Protein AF-D8M381-F1 (afdb_monomer_lite)

Structure (mmCIF, N/CA/C/O backbone):
data_AF-D8M381-F1
#
_entry.id   AF-D8M381-F1
#
loop_
_atom_site.group_PDB
_atom_site.id
_atom_site.type_symbol
_atom_site.label_atom_id
_atom_site.label_alt_id
_atom_site.label_comp_id
_atom_site.label_asym_id
_atom_site.label_entity_id
_atom_site.label_seq_id
_atom_site.pdbx_PDB_ins_code
_atom_site.Cartn_x
_atom_site.Cartn_y
_atom_site.Cartn_z
_atom_site.occupancy
_atom_site.B_iso_or_equiv
_atom_site.auth_seq_id
_atom_site.auth_comp_id
_atom_site.auth_asym_id
_atom_site.auth_atom_id
_atom_site.pdbx_PDB_model_num
ATOM 1 N N . MET A 1 1 ? -19.218 -0.231 5.337 1.00 43.66 1 MET A N 1
ATOM 2 C CA . MET A 1 1 ? -19.170 -1.646 4.901 1.00 43.66 1 MET A CA 1
ATOM 3 C C . MET A 1 1 ? -20.529 -2.362 4.855 1.00 43.66 1 MET A C 1
ATOM 5 O O . MET A 1 1 ? -20.568 -3.439 4.293 1.00 43.66 1 MET A O 1
ATOM 9 N N . ILE A 1 2 ? -21.648 -1.798 5.344 1.00 42.19 2 ILE A N 1
ATOM 10 C CA . ILE A 1 2 ? -22.973 -2.472 5.285 1.00 42.19 2 ILE A CA 1
ATOM 11 C C . ILE A 1 2 ? -23.774 -2.110 4.008 1.00 42.19 2 ILE A C 1
ATOM 13 O O . ILE A 1 2 ? -24.687 -2.823 3.613 1.00 42.19 2 ILE A O 1
ATOM 17 N N . GLY A 1 3 ? -23.397 -1.042 3.296 1.00 40.66 3 GLY A N 1
ATOM 18 C CA . GLY A 1 3 ? -24.132 -0.530 2.127 1.00 40.66 3 GLY A CA 1
ATOM 19 C C . GLY A 1 3 ? -23.972 -1.301 0.808 1.00 40.66 3 GLY A C 1
ATOM 20 O O . GLY A 1 3 ? -24.399 -0.787 -0.219 1.00 40.66 3 GLY A O 1
ATOM 21 N N . GLN A 1 4 ? -23.341 -2.481 0.800 1.00 39.03 4 GLN A N 1
ATOM 22 C CA . GLN A 1 4 ? -23.085 -3.260 -0.426 1.00 39.03 4 GLN A CA 1
ATOM 23 C C . GLN A 1 4 ? -23.681 -4.675 -0.420 1.00 39.03 4 GLN A C 1
ATOM 25 O O . GLN A 1 4 ? -23.464 -5.421 -1.375 1.00 39.03 4 GLN A O 1
ATOM 30 N N . LEU A 1 5 ? -24.461 -5.056 0.600 1.00 42.00 5 LEU A N 1
ATOM 31 C CA . LEU A 1 5 ? -25.191 -6.322 0.537 1.00 42.00 5 LEU A CA 1
ATOM 32 C C . LEU A 1 5 ? -26.285 -6.231 -0.541 1.00 42.00 5 LEU A C 1
ATOM 34 O O . LEU A 1 5 ? -27.182 -5.384 -0.481 1.00 42.00 5 LEU A O 1
ATOM 38 N N . LYS A 1 6 ? -26.181 -7.102 -1.547 1.00 40.19 6 LYS A N 1
ATOM 39 C CA . LYS A 1 6 ? -27.230 -7.344 -2.540 1.00 40.19 6 LYS A CA 1
ATOM 40 C C . LYS A 1 6 ? -28.222 -8.337 -1.946 1.00 40.19 6 LYS A C 1
ATOM 42 O O . LYS A 1 6 ? -27.809 -9.362 -1.411 1.00 40.19 6 LYS A O 1
ATOM 47 N N . VAL A 1 7 ? -29.508 -8.021 -2.030 1.00 44.56 7 VAL A N 1
ATOM 48 C CA . VAL A 1 7 ? -30.591 -8.917 -1.619 1.00 44.56 7 VAL A CA 1
ATOM 49 C C . VAL A 1 7 ? -31.416 -9.203 -2.867 1.00 44.56 7 VAL A C 1
ATOM 51 O O . VAL A 1 7 ? -31.893 -8.281 -3.529 1.00 44.56 7 VAL A O 1
ATOM 54 N N . GLU A 1 8 ? -31.536 -10.477 -3.223 1.00 32.66 8 GLU A N 1
ATOM 55 C CA . GLU A 1 8 ? -32.423 -10.913 -4.299 1.00 32.66 8 GLU A CA 1
ATOM 56 C C . GLU A 1 8 ? -33.834 -11.109 -3.743 1.00 32.66 8 GLU A C 1
ATOM 58 O O . GLU A 1 8 ? -34.040 -11.859 -2.789 1.00 32.66 8 GLU A O 1
ATOM 63 N N . LEU A 1 9 ? -34.795 -10.406 -4.342 1.00 32.88 9 LEU A N 1
ATOM 64 C CA . LEU A 1 9 ? -36.229 -10.571 -4.116 1.00 32.88 9 LEU A CA 1
ATOM 65 C C . LEU A 1 9 ? -36.862 -10.928 -5.464 1.00 32.88 9 LEU A C 1
ATOM 67 O O . LEU A 1 9 ? -36.672 -10.203 -6.440 1.00 32.88 9 LEU A O 1
ATOM 71 N N . ASP A 1 10 ? -37.566 -12.059 -5.516 1.00 35.72 10 ASP A N 1
ATOM 72 C CA . ASP A 1 10 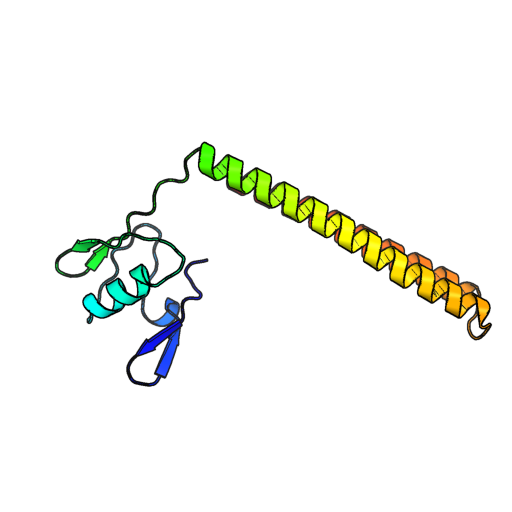? -38.411 -12.502 -6.636 1.00 35.72 10 ASP A CA 1
ATOM 73 C C . ASP A 1 10 ? -37.807 -12.284 -8.040 1.00 35.72 10 ASP A C 1
ATOM 75 O O . ASP A 1 10 ? -38.421 -11.708 -8.938 1.00 35.72 10 ASP A O 1
ATOM 79 N N . GLY A 1 11 ? -36.560 -12.732 -8.232 1.00 37.91 11 GLY A N 1
ATOM 80 C CA . GLY A 1 11 ? -35.883 -12.713 -9.534 1.00 37.91 11 GLY A CA 1
ATOM 81 C C . GLY A 1 11 ? -35.334 -11.351 -9.980 1.00 37.91 11 GLY A C 1
ATOM 82 O O . GLY A 1 11 ? -34.885 -11.226 -11.120 1.00 37.91 11 GLY A O 1
ATOM 83 N N . LYS A 1 12 ? -35.326 -10.327 -9.115 1.00 41.62 12 LYS A N 1
ATOM 84 C CA . LYS A 1 12 ? -34.656 -9.042 -9.374 1.00 41.62 12 LYS A CA 1
ATOM 85 C C . LYS A 1 12 ? -33.692 -8.694 -8.234 1.00 41.62 12 LYS A C 1
ATOM 87 O O . LYS A 1 12 ? -34.073 -8.561 -7.075 1.00 41.62 12 LYS A O 1
ATOM 92 N N . SER A 1 13 ? -32.414 -8.539 -8.581 1.00 38.81 13 SER A N 1
ATOM 93 C CA . SER A 1 13 ? -31.336 -8.172 -7.654 1.00 38.81 13 SER A CA 1
ATOM 94 C C . SER A 1 13 ? -31.410 -6.680 -7.306 1.00 38.81 13 SER A C 1
ATOM 96 O O . SER A 1 13 ? -31.177 -5.840 -8.177 1.00 38.81 13 SER A O 1
ATOM 98 N N . ALA A 1 14 ? -31.650 -6.342 -6.035 1.00 45.81 14 ALA A N 1
ATOM 99 C CA . ALA A 1 14 ? -31.642 -4.963 -5.540 1.00 45.81 14 ALA A CA 1
ATOM 100 C C . ALA A 1 14 ? -30.610 -4.752 -4.414 1.00 45.81 14 ALA A C 1
ATOM 102 O O . ALA A 1 14 ? -30.262 -5.658 -3.655 1.00 45.81 14 ALA A O 1
ATOM 103 N N . VAL A 1 15 ? -30.083 -3.528 -4.324 1.00 47.78 15 VAL A N 1
ATOM 104 C CA . VAL A 1 15 ? -29.068 -3.128 -3.332 1.00 47.78 15 VAL A CA 1
ATOM 105 C C . VAL A 1 15 ? -29.768 -2.683 -2.043 1.00 47.78 15 VAL A C 1
ATOM 107 O O . VAL A 1 15 ? -30.703 -1.882 -2.119 1.00 47.78 15 VAL A O 1
ATOM 110 N N . MET A 1 16 ? -29.308 -3.145 -0.867 1.00 45.56 16 MET A N 1
ATOM 111 C CA . MET A 1 16 ? -29.914 -2.835 0.449 1.00 45.56 16 MET A CA 1
ATOM 112 C C . MET A 1 16 ? -30.171 -1.338 0.697 1.00 45.56 16 MET A C 1
ATOM 114 O O . MET A 1 16 ? -31.121 -0.994 1.395 1.00 45.56 16 MET A O 1
ATOM 118 N N . SER A 1 17 ? -29.366 -0.445 0.114 1.00 48.69 17 SER A N 1
ATOM 119 C CA . SER A 1 17 ? -29.527 1.010 0.243 1.00 48.69 17 SER A CA 1
ATOM 120 C C . SER A 1 17 ? -30.808 1.563 -0.389 1.00 48.69 17 SER A C 1
ATOM 122 O O . SER A 1 17 ? -31.260 2.630 0.009 1.00 48.69 17 SER A O 1
ATOM 124 N N . SER A 1 18 ? -31.397 0.857 -1.360 1.00 41.53 18 SER A N 1
ATOM 125 C CA . SER A 1 18 ? -32.611 1.297 -2.065 1.00 41.53 18 SER A CA 1
ATOM 126 C C . SER A 1 18 ? -33.915 0.911 -1.359 1.00 41.53 18 SER A C 1
ATOM 128 O O . SER A 1 18 ? -34.965 1.449 -1.692 1.00 41.53 18 SER A O 1
ATOM 130 N N . ILE A 1 19 ? -33.852 -0.001 -0.381 1.00 42.16 19 ILE A N 1
ATOM 131 C CA . ILE A 1 19 ? -35.033 -0.583 0.282 1.00 42.16 19 ILE A CA 1
ATOM 132 C C . ILE A 1 19 ? -35.046 -0.282 1.793 1.00 42.16 19 ILE A C 1
ATOM 134 O O . ILE A 1 19 ? -36.092 -0.377 2.429 1.00 42.16 19 ILE A O 1
ATOM 138 N N . ALA A 1 20 ? -33.918 0.130 2.385 1.00 41.81 20 ALA A N 1
ATOM 139 C CA . ALA A 1 20 ? -33.820 0.395 3.819 1.00 41.81 20 ALA A CA 1
ATOM 140 C C . ALA A 1 20 ? -33.094 1.714 4.119 1.00 41.81 20 ALA A C 1
ATOM 142 O O . ALA A 1 20 ? -31.953 1.927 3.705 1.00 41.81 20 ALA A O 1
ATOM 143 N N . GLN A 1 21 ? -33.733 2.581 4.909 1.00 39.06 21 GLN A N 1
ATOM 144 C CA . GLN A 1 21 ? -33.076 3.746 5.494 1.00 39.06 21 GLN A CA 1
ATOM 145 C C . GLN A 1 21 ? -32.214 3.291 6.678 1.00 39.06 21 GLN A C 1
ATOM 147 O O . GLN A 1 21 ? -32.726 2.911 7.727 1.00 39.06 21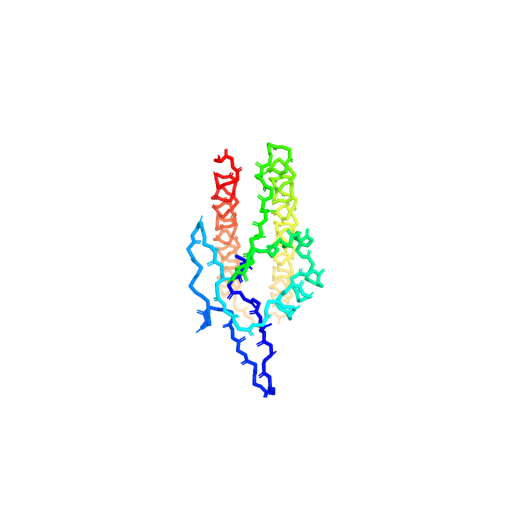 GLN A O 1
ATOM 152 N N . VAL A 1 22 ? -30.892 3.316 6.499 1.00 45.25 22 VAL A N 1
ATOM 153 C CA . VAL A 1 22 ? -29.914 3.001 7.548 1.00 45.25 22 VAL A CA 1
ATOM 154 C C . VAL A 1 22 ? -29.544 4.297 8.267 1.00 45.25 22 VAL A C 1
ATOM 156 O O . VAL A 1 22 ? -28.659 5.026 7.828 1.00 45.25 22 VAL A O 1
ATOM 159 N N . ALA A 1 23 ? -30.209 4.606 9.374 1.00 36.94 23 ALA A N 1
ATOM 160 C CA . ALA A 1 23 ? -29.703 5.577 10.343 1.00 36.94 23 ALA A CA 1
ATOM 161 C C . ALA A 1 23 ? -28.936 4.866 11.471 1.00 36.94 23 ALA A C 1
ATOM 163 O O . ALA A 1 23 ? -29.228 3.727 11.837 1.00 36.94 23 ALA A O 1
ATOM 164 N N . ALA A 1 24 ? -27.953 5.545 12.057 1.00 34.69 24 ALA A N 1
ATOM 165 C CA . ALA A 1 24 ? -27.017 5.022 13.059 1.00 34.69 24 ALA A CA 1
ATOM 166 C C . ALA A 1 24 ? -27.643 4.569 14.408 1.00 34.69 24 ALA A C 1
ATOM 168 O O . ALA A 1 24 ? -26.931 4.421 15.391 1.00 34.69 24 ALA A O 1
ATOM 169 N N . ASN A 1 25 ? -28.958 4.329 14.450 1.00 40.62 25 ASN A N 1
ATOM 170 C CA . ASN A 1 25 ? -29.716 3.725 15.547 1.00 40.62 25 ASN A CA 1
ATOM 171 C C . ASN A 1 25 ? -31.020 3.041 15.064 1.00 40.62 25 ASN A C 1
ATOM 173 O O . ASN A 1 25 ? -32.003 2.997 15.800 1.00 40.62 25 ASN A O 1
ATOM 177 N N . THR A 1 26 ? -31.096 2.547 13.821 1.00 43.06 26 THR A N 1
ATOM 178 C CA . THR A 1 26 ? -32.408 2.216 13.226 1.00 43.06 26 THR A CA 1
ATOM 179 C C . THR A 1 26 ? -32.814 0.755 13.224 1.00 43.06 26 THR A C 1
ATOM 181 O O . THR A 1 26 ? -32.177 -0.140 12.677 1.00 43.06 26 THR A O 1
ATOM 184 N N . GLN A 1 27 ? -33.990 0.598 13.808 1.00 37.25 27 GLN A N 1
ATOM 185 C CA . GLN A 1 27 ? -34.985 -0.429 13.611 1.00 37.25 27 GLN A CA 1
ATOM 186 C C . GLN A 1 27 ? -35.330 -0.554 12.111 1.00 37.25 27 GLN A C 1
ATOM 188 O O . GLN A 1 27 ? -35.811 0.402 11.507 1.00 37.25 27 GLN A O 1
ATOM 193 N N . ILE A 1 28 ? -35.055 -1.715 11.501 1.00 48.22 28 ILE A N 1
ATOM 194 C CA . ILE A 1 28 ? -35.408 -1.996 10.098 1.00 48.22 28 ILE A CA 1
ATOM 195 C C . ILE A 1 28 ? -36.811 -2.612 10.071 1.00 48.22 28 ILE A C 1
ATOM 197 O O . ILE A 1 28 ? -36.997 -3.749 10.508 1.00 48.22 28 ILE A O 1
ATOM 201 N N . SER A 1 29 ? -37.781 -1.864 9.557 1.00 47.81 29 SER A N 1
ATOM 202 C CA . SER A 1 29 ? -39.098 -2.338 9.094 1.00 47.81 29 SER A CA 1
ATOM 203 C C . SER A 1 29 ? -38.927 -2.647 7.586 1.00 47.81 29 SER A C 1
ATOM 205 O O . SER A 1 29 ? -38.271 -1.857 6.917 1.00 47.81 29 SER A O 1
ATOM 207 N N . TYR A 1 30 ? -39.288 -3.788 6.970 1.00 56.81 30 TYR A N 1
ATOM 208 C CA . TYR A 1 30 ? -40.642 -4.269 6.631 1.00 56.81 30 TYR A CA 1
ATOM 209 C C . TYR A 1 30 ? -40.657 -5.715 6.020 1.00 56.81 30 TYR A C 1
ATOM 211 O O . TYR A 1 30 ? -39.629 -6.285 5.656 1.00 56.81 30 TYR A O 1
ATOM 219 N N . LEU A 1 31 ? -41.887 -6.246 5.889 1.00 49.25 31 LEU A N 1
ATOM 220 C CA . LEU A 1 31 ? -42.518 -7.303 5.055 1.00 49.25 31 LEU A CA 1
ATOM 221 C C . LEU A 1 31 ? -42.013 -8.761 4.961 1.00 49.25 31 LEU A C 1
ATOM 223 O O . LEU A 1 31 ? -42.836 -9.609 4.646 1.00 49.25 31 LEU A O 1
ATOM 227 N N . ASN A 1 32 ? -40.781 -9.143 5.300 1.00 59.81 32 ASN A N 1
ATOM 228 C CA . ASN A 1 32 ? -40.451 -10.582 5.428 1.00 59.81 32 ASN A CA 1
ATOM 229 C C . ASN A 1 32 ? -39.265 -10.822 6.372 1.00 59.81 32 ASN A C 1
ATOM 231 O O . ASN A 1 32 ? -38.147 -11.149 5.968 1.00 59.81 32 ASN A O 1
ATOM 235 N N . LEU A 1 33 ? -39.534 -10.670 7.672 1.00 61.69 33 LEU A N 1
ATOM 236 C CA . LEU A 1 33 ? -38.555 -10.774 8.765 1.00 61.69 33 LEU A CA 1
ATOM 237 C C . LEU A 1 33 ? -37.760 -12.095 8.737 1.00 61.69 33 LEU A C 1
ATOM 239 O O . LEU A 1 33 ? -36.571 -12.110 9.045 1.00 61.69 33 LEU A O 1
ATOM 243 N N . SER A 1 34 ? -38.396 -13.195 8.322 1.00 65.69 34 SER A N 1
ATOM 244 C CA . SER A 1 34 ? -37.774 -14.527 8.255 1.00 65.69 34 SER A CA 1
ATOM 245 C C . SER A 1 34 ? -36.649 -14.611 7.215 1.00 65.69 34 SER A C 1
ATOM 247 O O . SER A 1 34 ? -35.604 -15.209 7.476 1.00 65.69 34 SER A O 1
ATOM 249 N N . PHE A 1 35 ? -36.822 -13.969 6.055 1.00 66.94 35 PHE A N 1
ATOM 250 C CA . PHE A 1 35 ? -35.816 -13.975 4.990 1.00 66.94 35 PHE A CA 1
ATOM 251 C C . PHE A 1 35 ? -34.606 -13.121 5.371 1.00 66.94 35 PHE A C 1
ATOM 253 O O . PHE A 1 35 ? -33.468 -13.578 5.297 1.00 66.94 35 PHE A O 1
ATOM 260 N N . VAL A 1 36 ? -34.858 -11.921 5.898 1.00 66.06 36 VAL A N 1
ATOM 261 C CA . VAL A 1 36 ? -33.811 -10.997 6.359 1.00 66.06 36 VAL A CA 1
ATOM 262 C C . VAL A 1 36 ? -32.940 -11.639 7.446 1.00 66.06 36 VAL A C 1
ATOM 264 O O . VAL A 1 36 ? -31.716 -11.540 7.404 1.00 66.06 36 VAL A O 1
ATOM 267 N N . VAL A 1 37 ? -33.548 -12.356 8.395 1.00 65.69 37 VAL A N 1
ATOM 268 C CA . VAL A 1 37 ? -32.828 -13.030 9.488 1.00 65.69 37 VAL A CA 1
ATOM 269 C C . VAL A 1 37 ? -31.984 -14.200 8.986 1.00 65.69 37 VAL A C 1
ATOM 271 O O . VAL A 1 37 ? -30.864 -14.376 9.466 1.00 65.69 37 VAL A O 1
ATOM 274 N N . LYS A 1 38 ? -32.478 -14.982 8.016 1.00 69.75 38 LYS A N 1
ATOM 275 C CA . LYS A 1 38 ? -31.693 -16.061 7.397 1.00 69.75 38 LYS A CA 1
ATOM 276 C C . LYS A 1 38 ? -30.477 -15.510 6.660 1.00 69.75 38 LYS A C 1
ATOM 278 O O . LYS A 1 38 ? -29.375 -15.978 6.922 1.00 69.75 38 LYS A O 1
ATOM 283 N N . THR A 1 39 ? -30.659 -14.481 5.836 1.00 67.12 39 THR A N 1
ATOM 284 C CA . THR A 1 39 ? -29.573 -13.857 5.066 1.00 67.12 39 THR A CA 1
ATOM 285 C C . THR A 1 39 ? -28.525 -13.200 5.967 1.00 67.12 39 THR A C 1
ATOM 287 O O . THR A 1 39 ? -27.329 -13.287 5.704 1.00 67.12 39 THR A O 1
ATOM 290 N N . LEU A 1 40 ? -28.949 -12.577 7.073 1.00 66.75 40 LEU A N 1
ATOM 291 C CA . LEU A 1 40 ? -28.027 -12.008 8.061 1.00 66.75 40 LEU A CA 1
ATOM 292 C C . LEU A 1 40 ? -27.236 -13.088 8.807 1.00 66.75 40 LEU A C 1
ATOM 294 O O . LEU A 1 40 ? -26.038 -12.916 9.016 1.00 66.75 40 LEU A O 1
ATOM 298 N N . LYS A 1 41 ? -27.870 -14.209 9.173 1.00 68.19 41 LYS A N 1
ATOM 299 C CA . LYS A 1 41 ? -27.183 -15.342 9.816 1.00 68.19 41 LYS A CA 1
ATOM 300 C C . LYS A 1 41 ? -26.244 -16.092 8.871 1.00 68.19 41 LYS A C 1
ATOM 302 O O . LYS A 1 41 ? -25.246 -16.625 9.335 1.00 68.19 41 LYS A O 1
ATOM 307 N N . SER A 1 42 ? -26.554 -16.143 7.575 1.00 65.00 42 SER A N 1
ATOM 308 C CA . SER A 1 42 ? -25.676 -16.736 6.560 1.00 65.00 42 SER A CA 1
ATOM 309 C C . SER A 1 42 ? -24.575 -15.788 6.085 1.00 65.00 42 SER A C 1
ATOM 311 O O . SER A 1 42 ? -23.719 -16.203 5.313 1.00 65.00 42 SER A O 1
ATOM 313 N N . SER A 1 43 ? -24.609 -14.514 6.482 1.00 65.75 43 SER A N 1
ATOM 314 C CA . SER A 1 43 ? -23.547 -13.572 6.144 1.00 65.75 43 SER A CA 1
ATOM 315 C C . SER A 1 43 ? -22.313 -13.820 7.013 1.00 65.75 43 SER A C 1
ATOM 317 O O . SER A 1 43 ? -22.432 -14.052 8.218 1.00 65.75 43 SER A O 1
ATOM 319 N N . ASP A 1 44 ? -21.121 -13.664 6.433 1.00 57.97 44 ASP A N 1
ATOM 320 C CA . ASP A 1 44 ? -19.821 -13.785 7.124 1.00 57.97 44 ASP A CA 1
ATOM 321 C C . ASP A 1 44 ? -19.604 -12.739 8.239 1.00 57.97 44 ASP A C 1
ATOM 323 O O . ASP A 1 44 ? -18.530 -12.633 8.828 1.00 57.97 44 ASP A O 1
ATOM 327 N N . LEU A 1 45 ? -20.621 -11.929 8.538 1.00 61.59 45 LEU A N 1
ATOM 328 C CA . LEU A 1 45 ? -20.591 -10.882 9.550 1.00 61.59 45 LEU A CA 1
ATOM 329 C C . LEU A 1 45 ? -20.852 -11.417 10.966 1.00 61.59 45 LEU A C 1
ATOM 331 O O . LEU A 1 45 ? -20.706 -10.659 11.924 1.00 61.59 45 LEU A O 1
ATOM 335 N N . ASN A 1 46 ? -21.229 -12.695 11.103 1.00 60.34 46 ASN A N 1
ATOM 336 C CA . ASN A 1 46 ? -21.450 -13.387 12.379 1.00 60.34 46 ASN A CA 1
ATOM 337 C C . ASN A 1 46 ? -22.346 -12.587 13.352 1.00 60.34 46 ASN A C 1
ATOM 339 O O . ASN A 1 46 ? -22.107 -12.504 14.558 1.00 60.34 46 ASN A O 1
ATOM 343 N N . LEU A 1 47 ? -23.362 -11.924 12.796 1.00 65.12 47 LEU A N 1
ATOM 344 C CA . LEU A 1 47 ? -24.282 -11.064 13.532 1.00 65.12 47 LEU A CA 1
ATOM 345 C C . LEU A 1 47 ? -25.414 -11.905 14.123 1.00 65.12 47 LEU A C 1
ATOM 347 O O . LEU A 1 47 ? -25.919 -12.818 13.470 1.00 65.12 47 LEU A O 1
ATOM 351 N N . ASN A 1 48 ? -25.868 -11.555 15.331 1.00 66.06 48 ASN A N 1
ATOM 352 C CA . ASN A 1 48 ? -27.039 -12.178 15.949 1.00 66.06 48 ASN A CA 1
ATOM 353 C C . ASN A 1 48 ? -28.265 -11.241 15.869 1.00 66.06 48 ASN A C 1
ATOM 355 O O . ASN A 1 48 ? -28.480 -10.431 16.778 1.00 66.06 48 ASN A O 1
ATOM 359 N N . PRO A 1 49 ? -29.052 -11.286 14.777 1.00 68.31 49 PRO A N 1
ATOM 360 C CA . PRO A 1 49 ? -30.278 -10.505 14.650 1.00 68.31 49 PRO A CA 1
ATOM 361 C C . PRO A 1 49 ? -31.369 -11.025 15.596 1.00 68.31 49 PRO A C 1
ATOM 363 O O . PRO A 1 49 ? -31.723 -12.204 15.574 1.00 68.31 49 PRO A O 1
ATOM 366 N N . GLN A 1 50 ? -31.943 -10.127 16.393 1.00 63.97 50 GLN A N 1
ATOM 367 C CA . GLN A 1 50 ? -33.124 -10.364 17.218 1.00 63.97 50 GLN A CA 1
ATOM 368 C C . GLN A 1 50 ? -34.365 -9.778 16.548 1.00 63.97 50 GLN A C 1
ATOM 370 O O . GLN A 1 50 ? -34.367 -8.621 16.135 1.00 63.97 50 GLN A O 1
ATOM 375 N N . ILE A 1 51 ? -35.428 -10.568 16.445 1.00 63.22 51 ILE A N 1
ATOM 376 C CA . ILE A 1 51 ? -36.709 -10.118 15.897 1.00 63.22 51 ILE A CA 1
ATOM 377 C C . ILE A 1 51 ? -37.523 -9.505 17.040 1.00 63.22 51 ILE A C 1
ATOM 379 O O . ILE A 1 51 ? -37.783 -10.168 18.038 1.00 63.22 51 ILE A O 1
ATOM 383 N N . ASP A 1 52 ? -37.928 -8.251 16.881 1.00 60.06 52 ASP A N 1
ATOM 384 C CA . ASP A 1 52 ? -39.003 -7.616 17.645 1.00 60.06 52 ASP A CA 1
ATOM 385 C C . ASP A 1 52 ? -40.227 -7.483 16.724 1.00 60.06 52 ASP A C 1
ATOM 387 O O . ASP A 1 52 ? -40.062 -7.465 15.508 1.00 60.06 52 ASP A O 1
ATOM 391 N N . LYS A 1 53 ? -41.447 -7.416 17.264 1.00 58.56 53 LYS A N 1
ATOM 392 C CA . LYS A 1 53 ? -42.727 -7.704 16.565 1.00 58.56 53 LYS A CA 1
ATOM 393 C C . LYS A 1 53 ? -42.849 -7.221 15.104 1.00 58.56 53 LYS A C 1
ATOM 395 O O . LYS A 1 53 ? -43.393 -7.952 14.286 1.00 58.56 53 LYS A O 1
ATOM 400 N N . ASN A 1 54 ? -42.313 -6.044 14.768 1.00 60.25 54 ASN A N 1
ATOM 401 C CA . ASN A 1 54 ? -42.301 -5.487 13.407 1.00 60.25 54 ASN A CA 1
ATOM 402 C C . ASN A 1 54 ? -40.900 -5.116 12.869 1.00 60.25 54 ASN A C 1
ATOM 404 O O . ASN A 1 54 ? -40.800 -4.438 11.847 1.00 60.25 54 ASN A O 1
ATOM 408 N N . SER A 1 55 ? -39.813 -5.518 13.536 1.00 57.88 55 SER A N 1
ATOM 409 C CA . SER A 1 55 ? -38.457 -5.052 13.222 1.00 57.88 55 SER A CA 1
ATOM 410 C C . SER A 1 55 ? -37.339 -6.013 13.616 1.00 57.88 55 SER A C 1
ATOM 412 O O . SER A 1 55 ? -37.406 -6.637 14.669 1.00 57.88 55 SER A O 1
ATOM 414 N N . VAL A 1 56 ? -36.243 -6.045 12.855 1.00 63.91 56 VAL A N 1
ATOM 415 C CA . VAL A 1 56 ? -35.019 -6.771 13.247 1.00 63.91 56 VAL A CA 1
ATOM 416 C C . VAL A 1 56 ? -34.041 -5.819 13.946 1.00 63.91 56 VAL A C 1
ATOM 418 O O . VAL A 1 56 ? -33.643 -4.807 13.371 1.00 63.91 56 VAL A O 1
ATOM 421 N N . ARG A 1 57 ? -33.623 -6.146 15.175 1.00 59.00 57 ARG A N 1
ATOM 422 C CA . ARG A 1 57 ? -32.527 -5.488 15.904 1.00 59.00 57 ARG A CA 1
ATOM 423 C C . ARG A 1 57 ? -31.255 -6.315 15.799 1.00 59.00 57 ARG A C 1
ATOM 425 O O . ARG A 1 57 ? -31.227 -7.470 16.203 1.00 59.00 57 ARG A O 1
ATOM 432 N N . ILE A 1 58 ? -30.177 -5.709 15.323 1.00 63.38 58 ILE A N 1
ATOM 433 C CA . ILE A 1 58 ? -28.847 -6.318 15.341 1.00 63.38 58 ILE A CA 1
ATOM 434 C C . ILE A 1 58 ? -28.073 -5.699 16.502 1.00 63.38 58 ILE A C 1
ATOM 436 O O . ILE A 1 58 ? -27.862 -4.487 16.531 1.00 63.38 58 ILE A O 1
ATOM 440 N N . GLN A 1 59 ? -27.649 -6.523 17.459 1.00 54.03 59 GLN A N 1
ATOM 441 C CA . GLN A 1 59 ? -26.732 -6.082 18.505 1.00 54.03 59 GLN A CA 1
ATOM 442 C C . GLN A 1 59 ? -25.315 -6.126 17.942 1.00 54.03 59 GLN A C 1
ATOM 444 O O . GLN A 1 59 ? -24.687 -7.181 17.909 1.00 54.03 59 GLN A O 1
ATOM 449 N N . ILE A 1 60 ? -24.822 -4.989 17.452 1.00 58.09 60 ILE A N 1
ATOM 450 C CA . ILE A 1 60 ? -23.406 -4.857 17.112 1.00 58.09 60 ILE A CA 1
ATOM 451 C C . ILE A 1 60 ? -22.653 -4.744 18.443 1.00 58.09 60 ILE A C 1
ATOM 453 O O . ILE A 1 60 ? -22.911 -3.795 19.194 1.00 58.09 60 ILE A O 1
ATOM 457 N N . PRO A 1 61 ? -21.752 -5.687 18.776 1.00 54.50 61 PRO A N 1
ATOM 458 C CA . PRO A 1 61 ? -20.912 -5.547 19.954 1.00 54.50 61 PRO A CA 1
ATOM 459 C C . PRO A 1 61 ? -20.142 -4.233 19.839 1.00 54.50 61 PRO A C 1
ATOM 461 O O . PRO A 1 61 ? -19.570 -3.938 18.787 1.00 54.50 61 PRO A O 1
ATOM 464 N N . LYS A 1 62 ? -20.114 -3.429 20.907 1.00 56.94 62 LYS A N 1
ATOM 465 C CA . LYS A 1 62 ? -19.242 -2.250 20.935 1.00 56.94 62 LYS A CA 1
ATOM 466 C C . LYS A 1 62 ? -17.814 -2.718 20.657 1.00 56.94 62 LYS A C 1
ATOM 468 O O . LYS A 1 62 ? -17.364 -3.686 21.267 1.00 56.94 62 LYS A O 1
ATOM 473 N N . THR A 1 63 ? -17.107 -2.045 19.752 1.00 62.44 63 THR A N 1
ATOM 474 C CA . THR A 1 63 ? -15.690 -2.320 19.499 1.00 62.44 63 THR A CA 1
ATOM 475 C C . THR A 1 63 ? -14.919 -2.131 20.802 1.00 62.44 63 THR A C 1
ATOM 477 O O . THR A 1 63 ? -14.708 -1.008 21.257 1.00 62.44 63 THR A O 1
ATOM 480 N N . THR A 1 64 ? -14.536 -3.236 21.442 1.00 71.12 64 THR A N 1
ATOM 481 C CA . THR A 1 64 ? -13.723 -3.204 22.661 1.00 71.12 64 THR A CA 1
ATOM 482 C C . THR A 1 64 ? -12.319 -2.706 22.322 1.00 71.12 64 THR A C 1
ATOM 484 O O . THR A 1 64 ? -11.865 -2.845 21.180 1.00 71.12 64 THR A O 1
ATOM 487 N N . LYS A 1 65 ? -11.593 -2.169 23.315 1.00 73.75 65 LYS A N 1
ATOM 488 C CA . LYS A 1 65 ? -10.181 -1.770 23.147 1.00 73.75 65 LYS A CA 1
ATOM 489 C C . LYS A 1 65 ? -9.340 -2.888 22.521 1.00 73.75 65 LYS A C 1
ATOM 491 O O . LYS A 1 65 ? -8.518 -2.628 21.652 1.00 73.75 65 LYS A O 1
ATOM 496 N N . GLU A 1 66 ? -9.608 -4.134 22.897 1.00 74.62 66 GLU A N 1
ATOM 497 C CA . GLU A 1 66 ? -8.915 -5.316 22.382 1.00 74.62 66 GLU A CA 1
ATOM 498 C C . GLU A 1 66 ? -9.166 -5.549 20.880 1.00 74.62 66 GLU A C 1
ATOM 500 O O . GLU A 1 66 ? -8.246 -5.864 20.124 1.00 74.62 66 GLU A O 1
ATOM 505 N N . THR A 1 67 ? -10.403 -5.335 20.418 1.00 74.88 67 THR A N 1
ATOM 506 C CA . THR A 1 67 ? -10.770 -5.492 19.000 1.00 74.88 67 THR A CA 1
ATOM 507 C C . THR A 1 67 ? -10.163 -4.376 18.146 1.00 74.88 67 THR A C 1
ATOM 509 O O . THR A 1 67 ? -9.643 -4.642 17.064 1.00 74.88 67 THR A O 1
ATOM 512 N N . ARG A 1 68 ? -10.146 -3.136 18.659 1.00 77.69 68 ARG A N 1
ATOM 513 C CA . ARG A 1 68 ? -9.484 -1.991 18.006 1.00 77.69 68 ARG A CA 1
ATOM 514 C C . ARG A 1 68 ? -7.976 -2.209 17.884 1.00 77.69 68 ARG A C 1
ATOM 516 O O . ARG A 1 68 ? -7.419 -2.028 16.807 1.00 77.69 68 ARG A O 1
ATOM 523 N N . GLN A 1 69 ? -7.326 -2.697 18.941 1.00 78.12 69 GLN A N 1
ATOM 524 C CA . GLN A 1 69 ? -5.897 -3.030 18.908 1.00 78.12 69 GLN A CA 1
ATOM 525 C C . GLN A 1 69 ? -5.567 -4.128 17.889 1.00 78.12 69 GLN A C 1
ATOM 527 O O . GLN A 1 69 ? -4.547 -4.038 17.206 1.00 78.12 69 GLN A O 1
ATOM 532 N N . LYS A 1 70 ? -6.422 -5.151 17.744 1.00 83.19 70 LYS A N 1
ATOM 533 C CA . LYS A 1 70 ? -6.266 -6.171 16.691 1.00 83.19 70 LYS A CA 1
ATOM 534 C C . LYS A 1 70 ? -6.376 -5.558 15.291 1.00 83.19 70 LYS A C 1
ATOM 536 O O . LYS A 1 70 ? -5.542 -5.860 14.442 1.00 83.19 70 LYS A O 1
ATOM 541 N N . MET A 1 71 ? -7.334 -4.655 15.072 1.00 81.81 71 MET A N 1
ATOM 542 C CA . MET A 1 71 ? -7.490 -3.945 13.796 1.00 81.81 71 MET A CA 1
ATOM 543 C C . MET A 1 71 ? -6.285 -3.052 13.475 1.00 81.81 71 MET A C 1
ATOM 545 O O . MET A 1 71 ? -5.794 -3.090 12.352 1.00 81.81 71 MET A O 1
ATOM 549 N N . ILE A 1 72 ? -5.751 -2.314 14.453 1.00 84.62 72 ILE A N 1
ATOM 550 C CA . ILE A 1 72 ? -4.548 -1.482 14.270 1.00 84.62 72 ILE A CA 1
ATOM 551 C C . ILE A 1 72 ? -3.347 -2.351 13.873 1.00 84.62 72 ILE A C 1
ATOM 553 O O . ILE A 1 72 ? -2.646 -2.042 12.911 1.00 84.62 72 ILE A O 1
ATOM 557 N N . LYS A 1 73 ? -3.140 -3.488 14.555 1.00 85.88 73 LYS A N 1
ATOM 558 C CA . LYS A 1 73 ? -2.074 -4.442 14.203 1.00 85.88 73 LYS A CA 1
ATOM 559 C C . LYS A 1 73 ? -2.234 -4.995 12.786 1.00 85.88 73 LYS A C 1
ATOM 561 O O . LYS A 1 73 ? -1.241 -5.130 12.074 1.00 85.88 73 LYS A O 1
ATOM 566 N N . GLN A 1 74 ? -3.462 -5.297 12.371 1.00 88.00 74 GLN A N 1
ATOM 567 C CA . GLN A 1 74 ? -3.736 -5.775 11.018 1.00 88.00 74 GLN A CA 1
ATOM 568 C C . GLN A 1 74 ? -3.438 -4.699 9.965 1.00 88.00 74 GLN A C 1
ATOM 570 O O . GLN A 1 74 ? -2.742 -4.980 8.993 1.00 88.00 74 GLN A O 1
ATOM 575 N N . VAL A 1 75 ? -3.887 -3.460 10.185 1.00 87.06 75 VAL A N 1
ATOM 576 C CA . VAL A 1 75 ? -3.592 -2.323 9.296 1.00 87.06 75 VAL A CA 1
ATOM 577 C C . VAL A 1 75 ? -2.081 -2.099 9.176 1.00 87.06 75 VAL A C 1
ATOM 579 O O . VAL A 1 75 ? -1.576 -1.871 8.075 1.00 87.06 75 VAL A O 1
ATOM 582 N N . ALA A 1 76 ? -1.340 -2.225 10.280 1.00 86.38 76 ALA A N 1
ATOM 583 C CA . ALA A 1 76 ? 0.116 -2.128 10.275 1.00 86.38 76 ALA A CA 1
ATOM 584 C C . ALA A 1 76 ? 0.777 -3.218 9.417 1.00 86.38 76 ALA A C 1
ATOM 586 O O . ALA A 1 76 ? 1.634 -2.916 8.583 1.00 86.38 76 ALA A O 1
ATOM 587 N N . LEU A 1 77 ? 0.337 -4.470 9.572 1.00 90.75 77 LEU A N 1
ATOM 588 C CA . LEU A 1 77 ? 0.823 -5.596 8.776 1.00 90.75 77 LEU A CA 1
ATOM 589 C C . LEU A 1 77 ? 0.546 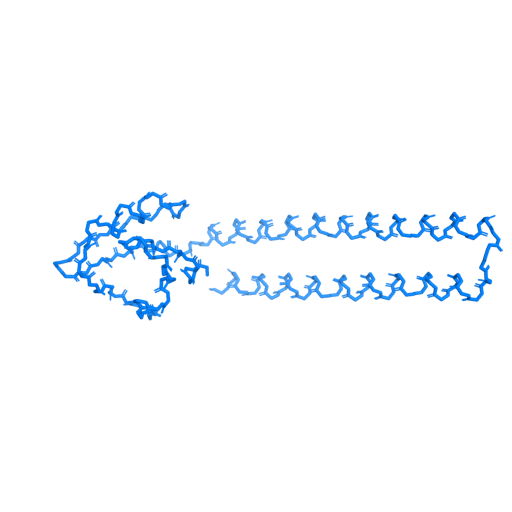-5.392 7.279 1.00 90.75 77 LEU A C 1
ATOM 591 O O . LEU A 1 77 ? 1.442 -5.568 6.451 1.00 90.75 77 LEU A O 1
ATOM 595 N N . GLU A 1 78 ? -0.680 -5.003 6.927 1.00 88.75 78 GLU A N 1
ATOM 596 C CA . GLU A 1 78 ? -1.074 -4.739 5.542 1.00 88.75 78 GLU A CA 1
ATOM 597 C C . GLU A 1 78 ? -0.240 -3.603 4.936 1.00 88.75 78 GLU A C 1
ATOM 599 O O . GLU A 1 78 ? 0.239 -3.724 3.806 1.00 88.75 78 GLU A O 1
ATOM 604 N N . CYS A 1 79 ? 0.023 -2.534 5.692 1.00 89.00 79 CYS A N 1
ATOM 605 C CA . CYS A 1 79 ? 0.853 -1.424 5.231 1.00 89.00 79 CYS A CA 1
ATOM 606 C C . CYS A 1 79 ? 2.290 -1.867 4.909 1.00 89.00 79 CYS A C 1
ATOM 608 O O . CYS A 1 79 ? 2.812 -1.542 3.839 1.00 89.00 79 CYS A O 1
ATOM 610 N N . GLU A 1 80 ? 2.921 -2.663 5.775 1.00 89.69 80 GLU A N 1
ATOM 611 C CA . GLU A 1 80 ? 4.269 -3.191 5.526 1.00 89.69 80 GLU A CA 1
ATOM 612 C C . GLU A 1 80 ? 4.317 -4.122 4.306 1.00 89.69 80 GLU A C 1
ATOM 614 O O . GLU A 1 80 ? 5.231 -4.027 3.478 1.00 89.69 80 GLU A O 1
ATOM 619 N N . GLN A 1 81 ? 3.294 -4.961 4.114 1.00 92.38 81 GLN A N 1
ATOM 620 C CA . GLN A 1 81 ? 3.179 -5.784 2.908 1.00 92.38 81 GLN A CA 1
ATOM 621 C C . GLN A 1 81 ? 3.078 -4.929 1.641 1.00 92.38 81 GLN A C 1
ATOM 623 O O . GLN A 1 81 ? 3.749 -5.216 0.646 1.00 92.38 81 GLN A O 1
ATOM 628 N N . GLN A 1 82 ? 2.271 -3.867 1.660 1.00 91.50 82 GLN A N 1
ATOM 629 C CA . GLN A 1 82 ? 2.127 -2.977 0.508 1.00 91.50 82 GLN A CA 1
ATOM 630 C C . GLN A 1 82 ? 3.413 -2.188 0.232 1.00 91.50 82 GLN A C 1
ATOM 632 O O . GLN A 1 82 ? 3.807 -2.060 -0.927 1.00 91.50 82 GLN A O 1
ATOM 637 N N . LYS A 1 83 ? 4.141 -1.743 1.266 1.00 90.62 83 LYS A N 1
ATOM 638 C CA . LYS A 1 83 ? 5.460 -1.104 1.097 1.00 90.62 83 LYS A CA 1
ATOM 639 C C . LYS A 1 83 ? 6.460 -2.061 0.453 1.00 90.62 83 LYS A C 1
ATOM 641 O O . LYS A 1 83 ? 7.212 -1.666 -0.439 1.00 90.62 83 LYS A O 1
ATOM 646 N N . SER A 1 84 ? 6.462 -3.326 0.874 1.00 93.19 84 SER A N 1
ATOM 647 C CA . SER A 1 84 ? 7.299 -4.365 0.267 1.00 93.19 84 SER A CA 1
ATOM 648 C C . SER A 1 84 ? 6.957 -4.573 -1.216 1.00 93.19 84 SER A C 1
ATOM 650 O O . SER A 1 84 ? 7.849 -4.545 -2.070 1.00 93.19 84 SER A O 1
ATOM 652 N N . LYS A 1 85 ? 5.662 -4.663 -1.553 1.00 94.06 85 LYS A N 1
ATOM 653 C CA . LYS A 1 85 ? 5.186 -4.754 -2.945 1.00 94.06 85 LYS A CA 1
ATOM 654 C C . LYS A 1 85 ? 5.596 -3.536 -3.773 1.00 94.06 85 LYS A C 1
ATOM 656 O O . LYS A 1 85 ? 6.094 -3.712 -4.882 1.00 94.06 85 LYS A O 1
ATOM 661 N N . LEU A 1 86 ? 5.461 -2.323 -3.237 1.00 93.88 86 LEU A N 1
ATOM 662 C CA . LEU A 1 86 ? 5.865 -1.089 -3.914 1.00 93.88 86 LEU A CA 1
ATOM 663 C C . LEU A 1 86 ? 7.362 -1.107 -4.266 1.00 93.88 86 LEU A C 1
ATOM 665 O O . LEU A 1 86 ? 7.736 -0.827 -5.406 1.00 93.88 86 LEU A O 1
ATOM 669 N N . ARG A 1 87 ? 8.221 -1.528 -3.327 1.00 92.25 87 ARG A N 1
ATOM 670 C CA . ARG A 1 87 ? 9.668 -1.685 -3.569 1.00 92.25 87 ARG A CA 1
ATOM 671 C C . ARG A 1 87 ? 9.960 -2.725 -4.653 1.00 92.25 87 ARG A C 1
ATOM 673 O O . ARG A 1 87 ? 10.808 -2.486 -5.515 1.00 92.25 87 ARG A O 1
ATOM 680 N N . ALA A 1 88 ? 9.251 -3.854 -4.642 1.00 94.88 88 ALA A N 1
ATOM 681 C CA . ALA A 1 88 ? 9.397 -4.895 -5.659 1.00 94.88 88 ALA A CA 1
ATOM 682 C C . ALA A 1 88 ? 8.978 -4.402 -7.056 1.00 94.88 88 ALA A C 1
ATOM 684 O O . ALA A 1 88 ? 9.679 -4.647 -8.039 1.00 94.88 88 ALA A O 1
ATOM 685 N N . VAL A 1 89 ? 7.874 -3.655 -7.143 1.00 94.88 89 VAL A N 1
ATOM 686 C CA . VAL A 1 89 ? 7.391 -3.045 -8.388 1.00 94.88 89 VAL A CA 1
ATOM 687 C C . VAL A 1 89 ? 8.395 -2.022 -8.917 1.00 94.88 89 VAL A C 1
ATOM 689 O O . VAL A 1 89 ? 8.774 -2.112 -10.086 1.00 94.88 89 VAL A O 1
ATOM 692 N N . ARG A 1 90 ? 8.900 -1.118 -8.063 1.00 94.69 90 ARG A N 1
ATOM 693 C CA . ARG A 1 90 ? 9.952 -0.159 -8.441 1.00 94.69 90 ARG A CA 1
ATOM 694 C C . ARG A 1 90 ? 11.164 -0.881 -9.018 1.00 94.69 90 ARG A C 1
ATOM 696 O O . ARG A 1 90 ? 11.602 -0.543 -10.114 1.00 94.69 90 ARG A O 1
ATOM 703 N N . LYS A 1 91 ? 11.671 -1.908 -8.324 1.00 95.56 91 LYS A N 1
ATOM 704 C CA . LYS A 1 91 ? 12.812 -2.712 -8.791 1.00 95.56 91 LYS A CA 1
ATOM 705 C C . LYS A 1 91 ? 12.547 -3.318 -10.171 1.00 95.56 91 LYS A C 1
ATOM 707 O O . LYS A 1 91 ? 13.367 -3.158 -11.067 1.00 95.56 91 LYS A O 1
ATOM 712 N N . ARG A 1 92 ? 11.375 -3.931 -10.372 1.00 94.88 92 ARG A N 1
ATOM 713 C CA . ARG A 1 92 ? 10.981 -4.540 -11.652 1.00 94.88 92 ARG A CA 1
ATOM 714 C C . ARG A 1 92 ? 10.999 -3.537 -12.807 1.00 94.88 92 ARG A C 1
ATOM 716 O O . ARG A 1 92 ? 11.455 -3.879 -13.894 1.00 94.88 92 ARG A O 1
ATOM 723 N N . TYR A 1 93 ? 10.502 -2.319 -12.598 1.00 93.56 93 TYR A N 1
ATOM 724 C CA . TYR A 1 93 ? 10.535 -1.281 -13.631 1.00 93.56 93 TYR A CA 1
ATOM 725 C C . TYR A 1 93 ? 11.941 -0.719 -13.849 1.00 93.56 93 TYR A C 1
ATOM 727 O O . TYR A 1 93 ? 12.337 -0.527 -14.995 1.00 93.56 93 TYR A O 1
ATOM 735 N N . MET A 1 94 ? 12.731 -0.544 -12.789 1.00 93.00 94 MET A N 1
ATOM 736 C CA . MET A 1 94 ? 14.119 -0.092 -12.913 1.00 93.00 94 MET A CA 1
ATOM 737 C C . MET A 1 94 ? 14.991 -1.098 -13.676 1.00 93.00 94 MET A C 1
ATOM 739 O O . MET A 1 94 ? 15.807 -0.705 -14.508 1.00 93.00 94 MET A O 1
ATOM 743 N N . ASP A 1 95 ? 14.779 -2.397 -13.459 1.00 93.88 95 ASP A N 1
ATOM 744 C CA . ASP A 1 95 ? 15.471 -3.450 -14.203 1.00 93.88 95 ASP A CA 1
ATOM 745 C C . ASP A 1 95 ? 15.042 -3.478 -15.679 1.00 93.88 95 ASP A C 1
ATOM 747 O O . ASP A 1 95 ? 15.894 -3.623 -16.555 1.00 93.88 95 ASP A O 1
ATOM 751 N N . LYS A 1 96 ? 13.759 -3.232 -15.992 1.00 91.44 96 LYS A N 1
ATOM 752 C CA . LYS A 1 96 ? 13.306 -3.054 -17.386 1.00 91.44 96 LYS A CA 1
ATOM 753 C C . LYS A 1 96 ? 14.008 -1.881 -18.069 1.00 91.44 96 LYS A C 1
ATOM 755 O O . LYS A 1 96 ? 14.465 -2.032 -19.198 1.00 91.44 96 LYS A O 1
ATOM 760 N N . VAL A 1 97 ? 14.135 -0.741 -17.387 1.00 90.50 97 VAL A N 1
ATOM 761 C CA . VAL A 1 97 ? 14.848 0.425 -17.932 1.00 90.50 97 VAL A CA 1
ATOM 762 C C . VAL A 1 97 ? 16.319 0.094 -18.197 1.00 90.50 97 VAL A C 1
ATOM 764 O O . VAL A 1 97 ? 16.836 0.460 -19.247 1.00 90.50 97 VAL A O 1
ATOM 767 N N . ARG A 1 98 ? 16.984 -0.665 -17.315 1.00 88.69 98 ARG A N 1
ATOM 768 C CA . ARG A 1 98 ? 18.370 -1.124 -17.536 1.00 88.69 98 ARG A CA 1
ATOM 769 C C . ARG A 1 98 ? 18.518 -2.048 -18.746 1.00 88.69 98 ARG A C 1
ATOM 771 O O . ARG A 1 98 ? 19.540 -1.995 -19.422 1.00 88.69 98 ARG A O 1
ATOM 778 N N . VAL A 1 99 ? 17.538 -2.913 -19.013 1.00 90.75 99 VAL A N 1
ATOM 779 C CA . VAL A 1 99 ? 17.544 -3.769 -20.213 1.00 90.75 99 VAL A CA 1
ATOM 780 C C . VAL A 1 99 ? 17.413 -2.917 -21.475 1.00 90.75 99 VAL A C 1
ATOM 782 O O . VAL A 1 99 ? 18.166 -3.107 -22.424 1.00 90.75 99 VAL A O 1
ATOM 785 N N . ILE A 1 100 ? 16.507 -1.938 -21.464 1.00 87.25 100 ILE A N 1
ATOM 786 C CA . ILE A 1 100 ? 16.308 -1.006 -22.580 1.00 87.25 100 ILE A CA 1
ATOM 787 C C . ILE A 1 100 ? 17.572 -0.168 -22.837 1.00 87.25 100 ILE A C 1
ATOM 789 O O . ILE A 1 100 ? 17.980 -0.015 -23.984 1.00 87.25 100 ILE A O 1
ATOM 793 N N . GLU A 1 101 ? 18.234 0.297 -21.774 1.00 86.56 101 GLU A N 1
ATOM 794 C CA . GLU A 1 101 ? 19.499 1.046 -21.827 1.00 86.56 101 GLU A CA 1
ATOM 795 C C . GLU A 1 101 ? 20.626 0.250 -22.507 1.00 86.56 101 GLU A C 1
ATOM 797 O O . GLU A 1 101 ? 21.412 0.819 -23.261 1.00 86.56 101 GLU A O 1
ATOM 802 N N . LYS A 1 102 ? 20.675 -1.075 -22.313 1.00 85.56 102 LYS A N 1
ATOM 803 C CA . LYS A 1 102 ? 21.650 -1.959 -22.977 1.00 85.56 102 LYS A CA 1
ATOM 804 C C . LYS A 1 102 ? 21.336 -2.237 -24.448 1.00 85.56 102 LYS A C 1
ATOM 806 O O . LYS A 1 102 ? 22.257 -2.501 -25.210 1.00 85.56 102 LYS A O 1
ATOM 811 N N . ASN A 1 103 ? 20.067 -2.169 -24.848 1.00 82.75 103 ASN A N 1
ATOM 812 C CA . ASN A 1 103 ? 19.625 -2.461 -26.216 1.00 82.75 103 ASN A CA 1
ATOM 813 C C . ASN A 1 103 ? 19.729 -1.242 -27.162 1.00 82.75 103 ASN A C 1
ATOM 815 O O . ASN A 1 103 ? 19.266 -1.314 -28.299 1.00 82.75 103 ASN A O 1
ATOM 819 N N . VAL A 1 104 ? 20.317 -0.125 -26.694 1.00 69.81 104 VAL A N 1
ATOM 820 C CA . VAL A 1 104 ? 20.709 1.095 -27.449 1.00 69.81 104 VAL A CA 1
ATOM 821 C C . VAL A 1 104 ? 19.571 1.767 -28.245 1.00 69.81 104 VAL A C 1
ATOM 823 O O . VAL A 1 104 ? 19.791 2.697 -29.008 1.00 69.81 104 VAL A O 1
ATOM 826 N N . SER A 1 105 ? 18.317 1.365 -28.037 1.00 69.56 105 SER A N 1
ATOM 827 C CA . SER A 1 105 ? 17.181 1.870 -28.823 1.00 69.56 105 SER A CA 1
ATOM 828 C C . SER A 1 105 ? 16.676 3.254 -28.381 1.00 69.56 105 SER A C 1
ATOM 830 O O . SER A 1 105 ? 15.737 3.766 -28.981 1.00 69.56 105 SER A O 1
ATOM 832 N N . ILE A 1 106 ? 17.239 3.849 -27.319 1.00 80.19 106 ILE A N 1
ATOM 833 C CA . ILE A 1 106 ? 16.728 5.075 -26.680 1.00 80.19 106 ILE A CA 1
ATOM 834 C C . ILE A 1 106 ? 17.884 5.993 -26.235 1.00 80.19 106 ILE A C 1
ATOM 836 O O . ILE A 1 106 ? 18.938 5.511 -25.816 1.00 80.19 106 ILE A O 1
ATOM 840 N N . SER A 1 107 ? 17.676 7.316 -26.292 1.00 86.88 107 SER A N 1
ATOM 841 C CA . SER A 1 107 ? 18.626 8.337 -25.821 1.00 86.88 107 SER A CA 1
ATOM 842 C C . SER A 1 107 ? 18.874 8.274 -24.302 1.00 86.88 107 SER A C 1
ATOM 844 O O . SER A 1 107 ? 17.995 7.914 -23.515 1.00 86.88 107 SER A O 1
ATOM 846 N N . LYS A 1 108 ? 20.067 8.695 -23.856 1.00 85.38 108 LYS A N 1
ATOM 847 C CA . LYS A 1 108 ? 20.417 8.799 -22.424 1.00 85.38 108 LYS A CA 1
ATOM 848 C C . LYS A 1 108 ? 19.491 9.755 -21.659 1.00 85.38 108 LYS A C 1
ATOM 850 O O . LYS A 1 108 ? 19.171 9.486 -20.498 1.00 85.38 108 LYS A O 1
ATOM 855 N N . ASP A 1 109 ? 19.028 10.822 -22.308 1.00 88.69 109 ASP A N 1
ATOM 856 C CA . ASP A 1 109 ? 18.139 11.818 -21.695 1.00 88.69 109 ASP A CA 1
ATOM 857 C C . ASP A 1 109 ? 16.746 11.243 -21.410 1.00 88.69 109 ASP A C 1
ATOM 859 O O . ASP A 1 109 ? 16.176 11.459 -20.334 1.00 88.69 109 ASP A O 1
ATOM 863 N N . ASP A 1 110 ? 16.232 10.418 -22.322 1.00 88.50 110 ASP A N 1
ATOM 864 C CA . ASP A 1 110 ? 14.956 9.721 -22.155 1.00 88.50 110 ASP A CA 1
ATOM 865 C C . ASP A 1 110 ? 15.040 8.671 -21.042 1.00 88.50 110 ASP A C 1
ATOM 867 O O . ASP A 1 110 ? 14.140 8.570 -20.208 1.00 88.50 110 ASP A O 1
ATOM 871 N N . ILE A 1 111 ? 16.151 7.930 -20.960 1.00 89.31 111 ILE A N 1
ATOM 872 C CA . ILE A 1 111 ? 16.391 6.946 -19.893 1.00 89.31 111 ILE A CA 1
ATOM 873 C C . ILE A 1 111 ? 16.438 7.631 -18.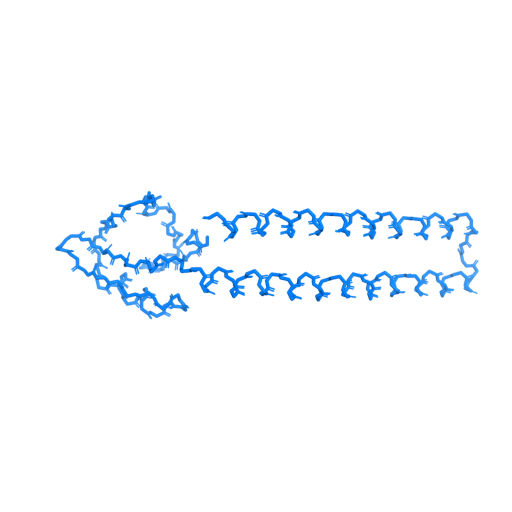523 1.00 89.31 111 ILE A C 1
ATOM 875 O O . ILE A 1 111 ? 15.834 7.146 -17.562 1.00 89.31 111 ILE A O 1
ATOM 879 N N . SER A 1 112 ? 17.130 8.768 -18.424 1.00 90.25 112 SER A N 1
ATO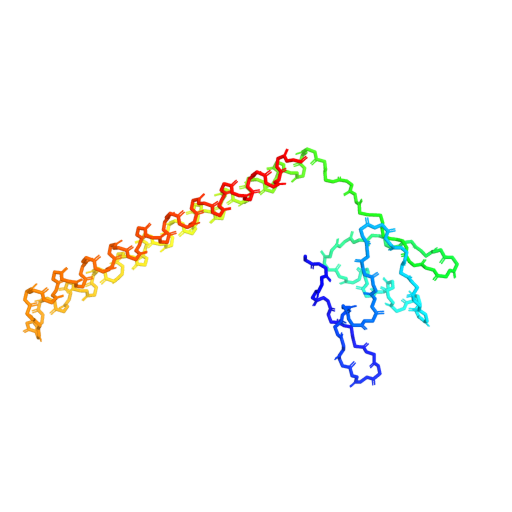M 880 C CA . SER A 1 112 ? 17.174 9.582 -17.204 1.00 90.25 112 SER A CA 1
ATOM 881 C C . SER A 1 112 ? 15.777 10.069 -16.807 1.00 90.25 112 SER A C 1
ATOM 883 O O . SER A 1 112 ? 15.366 9.937 -15.651 1.00 90.25 112 SER A O 1
ATOM 885 N N . SER A 1 113 ? 15.001 10.536 -17.786 1.00 92.81 113 SER A N 1
ATOM 886 C CA . SER A 1 113 ? 13.620 10.981 -17.592 1.00 92.81 113 SER A CA 1
ATOM 887 C C . SER A 1 113 ? 12.700 9.847 -17.126 1.00 92.81 113 SER A C 1
ATOM 889 O O . SER A 1 113 ? 11.885 10.043 -16.225 1.00 92.81 113 SER A O 1
ATOM 891 N N . MET A 1 114 ? 12.848 8.638 -17.676 1.00 90.62 114 MET A N 1
ATOM 892 C CA . MET A 1 114 ? 12.092 7.459 -17.241 1.00 90.62 114 MET A CA 1
ATOM 893 C C . MET A 1 114 ? 12.426 7.063 -15.799 1.00 90.62 114 MET A C 1
ATOM 895 O O . MET A 1 114 ? 11.508 6.813 -15.017 1.00 90.62 114 MET A O 1
ATOM 899 N N . LYS A 1 115 ? 13.714 7.043 -15.426 1.00 91.81 115 LYS A N 1
ATOM 900 C CA . LYS A 1 115 ? 14.154 6.738 -14.051 1.00 91.81 115 LYS A CA 1
ATOM 901 C C . LYS A 1 115 ? 13.554 7.735 -13.054 1.00 91.81 115 LYS A C 1
ATOM 903 O O . LYS A 1 115 ? 12.924 7.311 -12.088 1.00 91.81 115 LYS A O 1
ATOM 908 N N . LYS A 1 116 ? 13.641 9.040 -13.349 1.00 94.69 116 LYS A N 1
ATOM 909 C CA . LYS A 1 116 ? 13.030 10.099 -12.525 1.00 94.69 116 LYS A CA 1
ATOM 910 C C . LYS A 1 116 ? 11.524 9.916 -12.359 1.00 94.69 116 LYS A C 1
ATOM 912 O O . LYS A 1 116 ? 11.038 9.947 -11.236 1.00 94.69 116 LYS A O 1
ATOM 917 N N . LYS A 1 117 ? 10.789 9.650 -13.445 1.00 94.44 117 LYS A N 1
ATOM 918 C CA . LYS A 1 117 ? 9.336 9.410 -13.377 1.00 94.44 117 LYS A CA 1
ATOM 919 C C . LYS A 1 117 ? 8.982 8.207 -12.501 1.00 94.44 117 LYS A C 1
ATOM 921 O O . LYS A 1 117 ? 8.018 8.273 -11.744 1.00 94.44 117 LYS A O 1
ATOM 926 N N . ILE A 1 118 ? 9.741 7.111 -12.591 1.00 93.94 118 ILE A N 1
ATOM 927 C CA . ILE A 1 118 ? 9.524 5.931 -11.738 1.00 93.94 118 ILE A CA 1
ATOM 928 C C . ILE A 1 118 ? 9.712 6.302 -10.263 1.00 93.94 118 ILE A C 1
ATOM 930 O O . ILE A 1 118 ? 8.895 5.904 -9.428 1.00 93.94 118 ILE A O 1
ATOM 934 N N . ASP A 1 119 ? 10.753 7.068 -9.942 1.00 93.19 119 ASP A N 1
ATOM 935 C CA . ASP A 1 119 ? 11.022 7.511 -8.574 1.00 93.19 119 ASP A CA 1
ATOM 936 C C . ASP A 1 119 ? 9.948 8.481 -8.063 1.00 93.19 119 ASP A C 1
ATOM 938 O O . ASP A 1 119 ? 9.385 8.244 -6.998 1.00 93.19 119 ASP A O 1
ATOM 942 N N . GLU A 1 120 ? 9.552 9.481 -8.853 1.00 95.56 120 GLU A N 1
ATOM 943 C CA . GLU A 1 120 ? 8.483 10.427 -8.500 1.00 95.56 120 GLU A CA 1
ATOM 944 C C . GLU A 1 120 ? 7.143 9.733 -8.218 1.00 95.56 120 GLU A C 1
ATOM 946 O O . GLU A 1 120 ? 6.462 10.057 -7.241 1.00 95.56 120 GLU A O 1
ATOM 951 N N . ILE A 1 121 ? 6.750 8.769 -9.060 1.00 93.81 121 ILE A N 1
ATOM 952 C CA . ILE A 1 121 ? 5.520 7.990 -8.862 1.00 93.81 121 ILE A CA 1
ATOM 953 C C . ILE A 1 121 ? 5.634 7.148 -7.589 1.00 93.81 121 ILE A C 1
ATOM 955 O O . ILE A 1 121 ? 4.695 7.104 -6.794 1.00 93.81 121 ILE A O 1
ATOM 959 N N . THR A 1 122 ? 6.781 6.500 -7.374 1.00 93.75 122 THR A N 1
ATOM 960 C CA . THR A 1 122 ? 7.002 5.661 -6.189 1.00 93.75 122 THR A CA 1
ATOM 961 C C . THR A 1 122 ? 6.938 6.491 -4.906 1.00 93.75 122 THR A C 1
ATOM 963 O O . THR A 1 122 ? 6.273 6.090 -3.950 1.00 93.75 122 THR A O 1
ATOM 966 N N . ASP A 1 123 ? 7.569 7.664 -4.891 1.00 93.62 123 ASP A N 1
ATOM 967 C CA . ASP A 1 123 ? 7.582 8.566 -3.740 1.00 93.62 123 ASP A CA 1
ATOM 968 C C . ASP A 1 123 ? 6.196 9.138 -3.443 1.00 93.62 123 ASP A C 1
ATOM 970 O O . ASP A 1 123 ? 5.800 9.227 -2.278 1.00 93.62 123 ASP A O 1
ATOM 974 N N . ARG A 1 124 ? 5.426 9.482 -4.482 1.00 95.06 124 ARG A N 1
ATOM 975 C CA . ARG A 1 124 ? 4.039 9.936 -4.329 1.00 95.06 124 ARG A CA 1
ATOM 976 C C . ARG A 1 124 ? 3.173 8.866 -3.668 1.00 95.06 124 ARG A C 1
ATOM 978 O O . ARG A 1 124 ? 2.559 9.138 -2.640 1.00 95.06 124 ARG A O 1
ATOM 985 N N . VAL A 1 125 ? 3.186 7.646 -4.205 1.00 93.12 125 VAL A N 1
ATOM 986 C CA . VAL A 1 125 ? 2.402 6.526 -3.660 1.00 93.12 125 VAL A CA 1
ATOM 987 C C . VAL A 1 125 ? 2.846 6.190 -2.234 1.00 93.12 125 VAL A C 1
ATOM 989 O O . VAL A 1 125 ? 2.011 5.933 -1.370 1.00 93.12 125 VAL A O 1
ATOM 992 N N . SER A 1 126 ? 4.148 6.256 -1.944 1.00 91.38 126 SER A N 1
ATOM 993 C CA . SER A 1 126 ? 4.682 6.051 -0.592 1.00 91.38 126 SER A CA 1
ATOM 994 C C . SER A 1 126 ? 4.116 7.062 0.419 1.00 91.38 126 SER A C 1
ATOM 996 O O . SER A 1 126 ? 3.721 6.682 1.526 1.00 91.38 126 SER A O 1
ATOM 998 N N . LYS A 1 127 ? 4.008 8.342 0.032 1.00 93.38 127 LYS A N 1
ATOM 999 C CA . LYS A 1 127 ? 3.395 9.392 0.864 1.00 93.38 127 LYS A CA 1
ATOM 1000 C C . LYS A 1 127 ? 1.898 9.163 1.062 1.00 93.38 127 LYS A C 1
ATOM 1002 O O . LYS A 1 127 ? 1.435 9.185 2.200 1.00 93.38 127 LYS A O 1
ATOM 1007 N N . GLU A 1 128 ? 1.162 8.877 -0.009 1.00 92.25 128 GLU A N 1
ATOM 1008 C CA . GLU A 1 128 ? -0.280 8.593 0.053 1.00 92.25 128 GLU A CA 1
ATOM 1009 C C . GLU A 1 128 ? -0.584 7.399 0.968 1.00 92.25 128 GLU A C 1
ATOM 1011 O O . GLU A 1 128 ? -1.491 7.457 1.800 1.00 92.25 128 GLU A O 1
ATOM 1016 N N . MET A 1 129 ? 0.218 6.334 0.886 1.00 89.75 129 MET A N 1
ATOM 1017 C CA . MET A 1 129 ? 0.105 5.181 1.779 1.00 89.75 129 MET A CA 1
ATOM 1018 C C . MET A 1 129 ? 0.329 5.552 3.250 1.00 89.75 129 MET A C 1
ATOM 1020 O O . MET A 1 129 ? -0.426 5.105 4.115 1.00 89.75 129 MET A O 1
ATOM 1024 N N . ALA A 1 130 ? 1.341 6.372 3.547 1.00 87.62 130 ALA A N 1
ATOM 1025 C CA . ALA A 1 130 ? 1.619 6.821 4.910 1.00 87.62 130 ALA A CA 1
ATOM 1026 C C . ALA A 1 130 ? 0.484 7.692 5.474 1.00 87.62 130 ALA A C 1
ATOM 1028 O O . ALA A 1 130 ? 0.126 7.570 6.646 1.00 87.62 130 ALA A O 1
ATOM 1029 N N . GLU A 1 131 ? -0.115 8.547 4.645 1.00 91.50 131 GLU A N 1
ATOM 1030 C CA . GLU A 1 131 ? -1.275 9.342 5.041 1.00 91.50 131 GLU A CA 1
ATOM 1031 C C . GLU A 1 131 ? -2.515 8.484 5.290 1.00 91.50 131 GLU A C 1
ATOM 1033 O O . GLU A 1 131 ? -3.196 8.683 6.296 1.00 91.50 131 GLU A O 1
ATOM 1038 N N . MET A 1 132 ? -2.814 7.528 4.406 1.00 87.94 132 MET A N 1
ATOM 1039 C CA . MET A 1 132 ? -3.943 6.610 4.585 1.00 87.94 132 MET A CA 1
ATOM 1040 C C . MET A 1 132 ? -3.801 5.791 5.869 1.00 87.94 132 MET A C 1
ATOM 1042 O O . MET A 1 132 ? -4.770 5.658 6.615 1.00 87.94 132 MET A O 1
ATOM 1046 N N . MET A 1 133 ? -2.591 5.309 6.166 1.00 87.44 133 MET A N 1
ATOM 1047 C CA . MET A 1 133 ? -2.294 4.586 7.402 1.00 87.44 133 MET A CA 1
ATOM 1048 C C . MET A 1 133 ? -2.581 5.447 8.637 1.00 87.44 133 MET A C 1
ATOM 1050 O O . MET A 1 133 ? -3.354 5.036 9.498 1.00 87.44 133 MET A O 1
ATOM 1054 N N . LYS A 1 134 ? -2.051 6.678 8.682 1.00 87.38 134 LYS A N 1
ATOM 1055 C CA . LYS A 1 134 ? -2.281 7.610 9.799 1.00 87.38 134 LYS A CA 1
ATOM 1056 C C . LYS A 1 134 ? -3.756 7.956 9.986 1.00 87.38 134 LYS A C 1
ATOM 1058 O O . LYS A 1 134 ? -4.228 8.046 11.117 1.00 87.38 134 LYS A O 1
ATOM 1063 N N . ARG A 1 135 ? -4.497 8.162 8.890 1.00 88.38 135 ARG A N 1
ATOM 1064 C CA . ARG A 1 135 ? -5.947 8.408 8.950 1.00 88.38 135 ARG A CA 1
ATOM 1065 C C . ARG A 1 135 ? -6.672 7.207 9.558 1.00 88.38 135 ARG A C 1
ATOM 1067 O O . ARG A 1 135 ? -7.498 7.397 10.443 1.00 88.38 135 ARG A O 1
ATOM 1074 N N . LYS A 1 136 ? -6.327 5.987 9.132 1.00 84.56 136 LYS A N 1
ATOM 1075 C CA . LYS A 1 136 ? -6.968 4.759 9.617 1.00 84.56 136 LYS A CA 1
ATOM 1076 C C . LYS A 1 136 ? -6.643 4.452 11.075 1.00 84.56 136 LYS A C 1
ATOM 1078 O O . LYS A 1 136 ? -7.537 4.057 11.813 1.00 84.56 136 LYS A O 1
ATOM 1083 N N . GLU A 1 137 ? -5.405 4.675 11.502 1.00 82.62 137 GLU A N 1
ATOM 1084 C CA . GLU A 1 137 ? -5.022 4.557 12.912 1.00 82.62 137 GLU A CA 1
ATOM 1085 C C . GLU A 1 137 ? -5.811 5.542 13.776 1.00 82.62 137 GLU A C 1
ATOM 1087 O O . GLU A 1 137 ? -6.415 5.136 14.764 1.00 82.62 137 GLU A O 1
ATOM 1092 N N . LYS A 1 138 ? -5.906 6.810 13.355 1.00 84.69 138 LYS A N 1
ATOM 1093 C CA . LYS A 1 138 ? -6.667 7.831 14.084 1.00 84.69 138 LYS A CA 1
ATOM 1094 C C . LYS A 1 138 ? -8.164 7.513 14.166 1.00 84.69 138 LYS A C 1
ATOM 1096 O O . LYS A 1 138 ? -8.767 7.770 15.197 1.00 84.69 138 LYS A O 1
ATOM 1101 N N . GLU A 1 139 ? -8.765 6.952 13.115 1.00 80.00 139 GLU A N 1
ATOM 1102 C CA . GLU A 1 139 ? -10.165 6.491 13.142 1.00 80.00 139 GLU A CA 1
ATOM 1103 C C . GLU A 1 139 ? -10.395 5.332 14.120 1.00 80.00 139 GLU A C 1
ATOM 1105 O O . GLU A 1 139 ? -11.471 5.235 14.702 1.00 80.00 139 GLU A O 1
ATOM 1110 N N . LEU A 1 140 ? -9.417 4.433 14.266 1.00 75.06 140 LEU A N 1
ATOM 1111 C CA . LEU A 1 140 ? -9.533 3.241 15.110 1.00 75.06 140 LEU A CA 1
ATOM 1112 C C . LEU A 1 140 ? -9.217 3.511 16.586 1.00 75.06 140 LEU A C 1
ATOM 1114 O O . LEU A 1 140 ? -9.630 2.721 17.435 1.00 75.06 140 LEU A O 1
ATOM 1118 N N . ASP A 1 141 ? -8.484 4.584 16.885 1.00 69.62 141 ASP A N 1
ATOM 1119 C CA . ASP A 1 141 ? -8.084 4.953 18.249 1.00 69.62 141 ASP A CA 1
ATOM 1120 C C . ASP A 1 141 ? -9.141 5.809 18.987 1.00 69.62 141 ASP A C 1
ATOM 1122 O O . ASP A 1 141 ? -9.108 5.916 20.212 1.00 69.62 141 ASP A O 1
ATOM 1126 N N . IL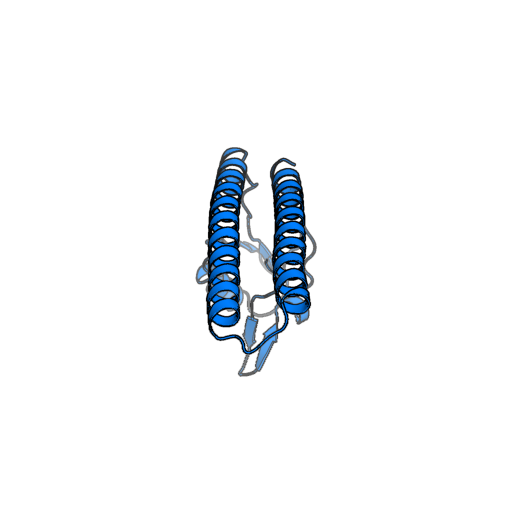E A 1 142 ? -10.124 6.363 18.259 1.00 59.41 142 ILE A N 1
ATOM 1127 C CA . ILE A 1 142 ? -11.303 7.088 18.790 1.00 59.41 142 ILE A CA 1
ATOM 1128 C C . ILE A 1 142 ? -12.391 6.084 19.211 1.00 59.41 142 ILE A C 1
ATOM 1130 O O . ILE A 1 142 ? -12.857 6.102 20.376 1.00 59.41 142 ILE A O 1
#

InterPro domains:
  IPR002661 Ribosome recycling factor [PTHR20982] (2-140)
  IPR023584 Ribosome recycling factor domain [PF01765] (1-140)
  IPR036191 RRF superfamily [G3DSA:1.10.132.20] (64-140)
  IPR036191 RRF superfamily [SSF55194] (1-140)

pLDDT: mean 71.96, std 19.72, range [32.66, 95.56]

Organism: Blastocystis hominis (NCBI:txid12968)

Radius of gyration: 24.62 Å; chains: 1; bounding box: 64×29×52 Å

Foldseek 3Di:
DQQADWDDDPNDIDTPVVQFDDDPQDWTFDDCPPRVQVVVCPDPPNWHWDDDPGGTDTPDDDCDPVNLVVVLVVLVVVLVVVLVVLVVVLVVQLVVLVVVVVVVPDDPVVSVVSNVVSVVVSVVVNVVSVVVSVVSNVVSVD

Sequence (142 aa):
MIGQLKVELDGKSAVMSSIAQVAANTQISYLNLSFVVKTLKSSDLNLNPQIDKNSVRIQIPKTTKETRQKMIKQVALECEQQKSKLRAVRKRYMDKVRVIEKNVSISKDDISSMKKKIDEITDRVSKEMAEMMKRKEKELDI

Secondary structure (DSSP, 8-state):
--TT-EEEETTEEEEGGGT----TT--B--S-HHHHHHHHHTSTT---EEEETTEEEE-PPP--HHHHHHHHHHHHHHHHHHHHHHHHHHHHHHHHHHHHHHTT-S-HHHHHHHHHHHHHHHHHHHHHHHHHHHHHHHHHH-